Protein AF-A0A562MLM2-F1 (afdb_monomer_lite)

Organism: NCBI:txid459529

Secondary structure (DSSP, 8-state):
---------------------HHHHHHHHHHHHHHHHHHHHHHHHHHHHHHHHHHHHHHHHHHHHHHHHHHHHHHHHH---HHHHHHHHHHHHHHHHHHHIIIIIS--SPPPHHHHHHHHHHHHHHHHHHHHHHHHHHHHHHHHHHHHHHHHHHHT-GGGG---TT---

Foldseek 3Di:
DDDDDDDDDDDDDDDPDPPPPPVVVVVVVVVVVVVVVVVVVVVVVVVVVVVVVLVVVQVVLVVVLVVLVVVLVVLVVVPDPVVVLVVVVVVLVVQLCVLCCCVPPVVPPDDDPVSVVVSVVSVVVSVVVVVVSVVSVVVSVVVNVVSVVSNVVSVPPCSNVDDDPPPPD

Sequence (169 aa):
MRRKFLACFFIILFSRGLFGNPQDSVQQGFVDKTERFFKESAKRSVRDLVMDRAAIRQNRVLEDIKLLASQSRSFLRKGFDSLNVDQELKELIVLHDIAKDGVFENKGSAQSSRNLTVTFNILNALSIEVRSLKRDMDRYQDRLTNYQLDLDSLSNDPALFVIFKDYEL

Radius of gyration: 46.6 Å; chains: 1; bounding box: 95×66×140 Å

pLDDT: mean 81.75, std 19.24, range [34.94, 98.06]

Structure (mmCIF, N/CA/C/O backbone):
data_AF-A0A562MLM2-F1
#
_entry.id   AF-A0A562MLM2-F1
#
loop_
_atom_site.group_PDB
_atom_site.id
_atom_site.type_symbol
_atom_site.label_atom_id
_atom_site.label_alt_id
_atom_site.label_comp_id
_atom_site.label_asym_id
_atom_site.label_entity_id
_atom_site.label_seq_id
_atom_site.pdbx_PDB_ins_code
_atom_site.Cartn_x
_atom_site.Cartn_y
_atom_site.Cartn_z
_atom_site.occupancy
_atom_site.B_iso_or_equiv
_atom_site.auth_seq_id
_atom_site.auth_comp_id
_atom_site.auth_asym_id
_atom_site.auth_atom_id
_atom_site.pdbx_PDB_model_num
ATOM 1 N N . MET A 1 1 ? 56.661 48.511 -105.537 1.00 36.91 1 MET A N 1
ATOM 2 C CA . MET A 1 1 ? 57.479 48.945 -104.383 1.00 36.91 1 MET A CA 1
ATOM 3 C C . MET A 1 1 ? 57.643 47.742 -103.441 1.00 36.91 1 MET A C 1
ATOM 5 O O . MET A 1 1 ? 56.640 47.251 -102.962 1.00 36.91 1 MET A O 1
ATOM 9 N N . ARG A 1 2 ? 58.874 47.204 -103.333 1.00 36.00 2 ARG A N 1
ATOM 10 C CA . ARG A 1 2 ? 59.486 46.309 -102.301 1.00 36.00 2 ARG A CA 1
ATOM 11 C C . ARG A 1 2 ? 58.563 45.350 -101.480 1.00 36.00 2 ARG A C 1
ATOM 13 O O . ARG A 1 2 ? 57.828 45.827 -100.637 1.00 36.00 2 ARG A O 1
ATOM 20 N N . ARG A 1 3 ? 58.614 44.013 -101.721 1.00 41.12 3 ARG A N 1
ATOM 21 C CA . ARG A 1 3 ? 59.387 42.923 -101.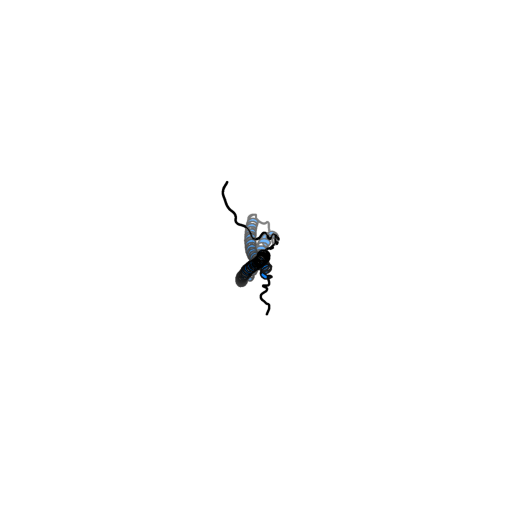004 1.00 41.12 3 ARG A CA 1
ATOM 22 C C . ARG A 1 3 ? 58.606 42.303 -99.804 1.00 41.12 3 ARG A C 1
ATOM 24 O O . ARG A 1 3 ? 58.188 43.090 -98.979 1.00 41.12 3 ARG A O 1
ATOM 31 N N . LYS A 1 4 ? 58.408 40.990 -99.533 1.00 43.94 4 LYS A N 1
ATOM 32 C CA . LYS A 1 4 ? 58.758 39.616 -100.030 1.00 43.94 4 LYS A CA 1
ATOM 33 C C . LYS A 1 4 ? 57.672 38.636 -99.472 1.00 43.94 4 LYS A C 1
ATOM 35 O O . LYS A 1 4 ? 57.211 38.877 -98.367 1.00 43.94 4 LYS A O 1
ATOM 40 N N . PHE A 1 5 ? 57.083 37.689 -100.215 1.00 41.53 5 PHE A N 1
ATOM 41 C CA . PHE A 1 5 ? 57.430 36.250 -100.380 1.00 41.53 5 PHE A CA 1
ATOM 42 C C . PHE A 1 5 ? 57.849 35.433 -99.131 1.00 41.53 5 PHE A C 1
ATOM 44 O O . PHE A 1 5 ? 58.984 35.589 -98.687 1.00 41.53 5 PHE A O 1
ATOM 51 N N . LEU A 1 6 ? 56.964 34.528 -98.663 1.00 41.97 6 LEU A N 1
ATOM 52 C CA . LEU A 1 6 ? 57.113 33.051 -98.499 1.00 41.97 6 LEU A CA 1
ATOM 53 C C . LEU A 1 6 ? 55.775 32.512 -97.906 1.00 41.97 6 LEU A C 1
ATOM 55 O O . LEU A 1 6 ? 55.433 32.858 -96.783 1.00 41.97 6 LEU A O 1
ATOM 59 N N . ALA A 1 7 ? 54.837 31.940 -98.676 1.00 40.78 7 ALA A N 1
ATOM 60 C CA . ALA A 1 7 ? 54.722 30.513 -99.041 1.00 40.78 7 ALA A CA 1
ATOM 61 C C . ALA A 1 7 ? 55.024 29.543 -97.875 1.00 40.78 7 ALA A C 1
ATOM 63 O O . ALA A 1 7 ? 56.077 29.667 -97.269 1.00 40.78 7 ALA A O 1
ATOM 64 N N . CYS A 1 8 ? 54.283 28.485 -97.539 1.00 37.28 8 CYS A N 1
ATOM 65 C CA . CYS A 1 8 ? 52.982 27.890 -97.885 1.00 37.28 8 CYS A CA 1
ATOM 66 C C . CYS A 1 8 ? 53.071 26.460 -97.307 1.00 37.28 8 CYS A C 1
ATOM 68 O O . CYS A 1 8 ? 54.008 25.775 -97.696 1.00 37.28 8 CYS A O 1
ATOM 70 N N . PHE A 1 9 ? 52.148 26.027 -96.437 1.00 34.94 9 PHE A N 1
ATOM 71 C CA . PHE A 1 9 ? 51.712 24.636 -96.127 1.00 34.94 9 PHE A CA 1
ATOM 72 C C . PHE A 1 9 ? 51.159 24.665 -94.685 1.00 34.94 9 PHE A C 1
ATOM 74 O O . PHE A 1 9 ? 51.858 25.104 -93.788 1.00 34.94 9 PHE A O 1
ATOM 81 N N . PHE A 1 10 ? 49.948 24.256 -94.328 1.00 37.19 10 PHE A N 1
ATOM 82 C CA . PHE A 1 10 ? 48.936 23.469 -95.009 1.00 37.19 10 PHE A CA 1
ATOM 83 C C . PHE A 1 10 ? 47.609 23.773 -94.291 1.00 37.19 10 PHE A C 1
ATOM 85 O O . PHE A 1 10 ? 47.510 23.619 -93.075 1.00 37.19 10 PHE A O 1
ATOM 92 N N . ILE A 1 11 ? 46.600 24.240 -95.027 1.00 44.34 11 ILE A N 1
ATOM 93 C CA . ILE A 1 11 ? 45.217 24.225 -94.551 1.00 44.34 11 ILE A CA 1
ATOM 94 C C . ILE A 1 11 ? 44.756 22.772 -94.635 1.00 44.34 11 ILE A C 1
ATOM 96 O O . ILE A 1 11 ? 44.572 22.258 -95.734 1.00 44.34 11 ILE A O 1
ATOM 100 N N . ILE A 1 12 ? 44.528 22.138 -93.487 1.00 42.56 12 ILE A N 1
ATOM 101 C CA . ILE A 1 12 ? 43.526 21.079 -93.353 1.00 42.56 12 ILE A CA 1
ATOM 102 C C . ILE A 1 12 ? 42.624 21.468 -92.179 1.00 42.56 12 ILE A C 1
ATOM 104 O O . ILE A 1 12 ? 42.957 21.307 -91.008 1.00 42.56 12 ILE A O 1
ATOM 108 N N . LEU A 1 13 ? 41.468 22.028 -92.542 1.00 46.44 13 LEU A N 1
ATOM 109 C CA . LEU A 1 13 ? 40.209 21.841 -91.827 1.00 46.44 13 LEU A CA 1
ATOM 110 C C . LEU A 1 13 ? 40.032 20.355 -91.504 1.00 46.44 13 LEU A C 1
ATOM 112 O O . LEU A 1 13 ? 40.205 19.559 -92.411 1.00 46.44 13 LEU A O 1
ATOM 116 N N . PHE A 1 14 ? 39.606 19.988 -90.297 1.00 38.59 14 PHE A N 1
ATOM 117 C CA . PHE A 1 14 ? 38.404 19.166 -90.104 1.00 38.59 14 PHE A CA 1
ATOM 118 C C . PHE A 1 14 ? 38.101 18.962 -88.613 1.00 38.59 14 PHE A C 1
ATOM 120 O O . PHE A 1 14 ? 38.974 18.712 -87.788 1.00 38.59 14 PHE A O 1
ATOM 127 N N . SER A 1 15 ? 36.803 19.025 -88.322 1.00 40.38 15 SER A N 1
ATOM 128 C CA . SER A 1 15 ? 36.110 18.483 -87.152 1.00 40.38 15 SER A CA 1
ATOM 129 C C . SER A 1 15 ? 36.430 19.068 -85.773 1.00 40.38 15 SER A C 1
ATOM 131 O O . SER A 1 15 ? 37.314 18.631 -85.044 1.00 40.38 15 SER A O 1
ATOM 133 N N . ARG A 1 16 ? 35.506 19.939 -85.349 1.00 47.44 16 ARG A N 1
ATOM 134 C CA . ARG A 1 16 ? 34.893 19.864 -84.019 1.00 47.44 16 ARG A CA 1
ATOM 135 C C . ARG A 1 16 ? 34.469 18.415 -83.739 1.00 47.44 16 ARG A C 1
ATOM 137 O O . ARG A 1 16 ? 33.370 18.006 -84.101 1.00 47.44 16 ARG A O 1
ATOM 144 N N . GLY A 1 17 ? 35.364 17.643 -83.140 1.00 37.81 17 GLY A N 1
ATOM 145 C CA . GLY A 1 17 ? 35.028 16.404 -82.459 1.00 37.81 17 GLY A CA 1
ATOM 146 C C . GLY A 1 17 ? 34.546 16.754 -81.060 1.00 37.81 17 GLY A C 1
ATOM 147 O O . GLY A 1 17 ? 35.314 17.270 -80.252 1.00 37.81 17 GLY A O 1
ATOM 148 N N . LEU A 1 18 ? 33.265 16.501 -80.803 1.00 45.47 18 LEU A N 1
ATOM 149 C CA . LEU A 1 18 ? 32.705 16.310 -79.471 1.00 45.47 18 LEU A CA 1
ATOM 150 C C . LEU A 1 18 ? 33.526 15.238 -78.741 1.00 45.47 18 LEU A C 1
ATOM 152 O O . LEU A 1 18 ? 33.212 14.054 -78.808 1.00 45.47 18 LEU A O 1
ATOM 156 N N . PHE A 1 19 ? 34.577 15.641 -78.036 1.00 41.41 19 PHE A N 1
ATOM 157 C CA . PHE A 1 19 ? 35.085 14.841 -76.935 1.00 41.41 19 PHE A CA 1
ATOM 158 C C . PHE A 1 19 ? 34.182 15.137 -75.742 1.00 41.41 19 PHE A C 1
ATOM 160 O O . PHE A 1 19 ? 34.429 16.059 -74.969 1.00 41.41 19 PHE A O 1
ATOM 167 N N . GLY A 1 20 ? 33.088 14.377 -75.629 1.00 50.38 20 GLY A N 1
ATOM 168 C CA . GLY A 1 20 ? 32.471 14.159 -74.327 1.00 50.38 20 GLY A CA 1
ATOM 169 C C . GLY A 1 20 ? 33.562 13.610 -73.419 1.00 50.38 20 GLY A C 1
ATOM 170 O O . GLY A 1 20 ? 34.130 12.557 -73.709 1.00 50.38 20 GLY A O 1
ATOM 171 N N . ASN A 1 21 ? 33.933 14.386 -72.405 1.00 49.25 21 ASN A N 1
ATOM 172 C CA . ASN A 1 21 ? 35.026 14.064 -71.508 1.00 49.25 21 ASN A CA 1
ATOM 173 C C . ASN A 1 21 ? 34.661 12.781 -70.736 1.00 49.25 21 ASN A C 1
ATOM 175 O O . ASN A 1 21 ? 33.726 12.816 -69.936 1.00 49.25 21 ASN A O 1
ATOM 179 N N . PRO A 1 22 ? 35.355 11.641 -70.926 1.00 52.50 22 PRO A N 1
ATOM 180 C CA . PRO A 1 22 ? 35.057 10.415 -70.181 1.00 52.50 22 PRO A CA 1
ATOM 181 C C . PRO A 1 22 ? 35.300 10.577 -68.671 1.00 52.50 22 PRO A C 1
ATOM 183 O O . PRO A 1 22 ? 34.840 9.753 -67.883 1.00 52.50 22 PRO A O 1
ATOM 186 N N . GLN A 1 23 ? 35.986 11.647 -68.251 1.00 53.31 23 GLN A N 1
ATOM 187 C CA . GLN A 1 23 ? 36.148 11.999 -66.843 1.00 53.31 23 GLN A CA 1
ATOM 188 C C . GLN A 1 23 ? 34.831 12.439 -66.187 1.00 53.31 23 GLN A C 1
ATOM 190 O O . GLN A 1 23 ? 34.634 12.117 -65.018 1.00 53.31 23 GLN A O 1
ATOM 195 N N . ASP A 1 24 ? 33.909 13.077 -66.920 1.00 55.94 24 ASP A N 1
ATOM 196 C CA . ASP A 1 24 ? 32.658 13.600 -66.350 1.00 55.94 24 ASP A CA 1
ATOM 197 C C . ASP A 1 24 ? 31.706 12.464 -65.941 1.00 55.94 24 ASP A C 1
ATOM 199 O O . ASP A 1 24 ? 31.136 12.491 -64.851 1.00 55.94 24 ASP A O 1
ATOM 203 N N . SER A 1 25 ? 31.584 11.404 -66.752 1.00 61.53 25 SER A N 1
ATOM 204 C CA . SER A 1 25 ? 30.759 10.231 -66.409 1.00 61.53 25 SER A CA 1
ATOM 205 C C . SER A 1 25 ? 31.361 9.386 -65.279 1.00 61.53 25 SER A C 1
ATOM 207 O O . SER A 1 25 ? 30.627 8.829 -64.462 1.00 61.53 25 SER A O 1
ATOM 209 N N . VAL A 1 26 ? 32.694 9.305 -65.190 1.00 63.81 26 VAL A N 1
ATOM 210 C CA . VAL A 1 26 ? 33.388 8.611 -64.089 1.00 63.81 26 VAL A CA 1
ATOM 211 C C . VAL A 1 26 ? 33.269 9.406 -62.782 1.00 63.81 26 VAL A C 1
ATOM 213 O O . VAL A 1 26 ? 33.033 8.811 -61.728 1.00 63.81 26 VAL A O 1
ATOM 216 N N . GLN A 1 27 ? 33.354 10.741 -62.838 1.00 69.06 27 GLN A N 1
ATOM 217 C CA . GLN A 1 27 ? 33.084 11.615 -61.693 1.00 69.06 27 GLN A CA 1
ATOM 218 C C . GLN A 1 27 ? 31.634 11.506 -61.220 1.00 69.06 27 GLN A C 1
ATOM 220 O O . GLN A 1 27 ? 31.411 11.351 -60.021 1.00 69.06 27 GLN A O 1
ATOM 225 N N . GLN A 1 28 ? 30.659 11.516 -62.135 1.00 70.38 28 GLN A N 1
ATOM 226 C CA . GLN A 1 28 ? 29.243 11.340 -61.790 1.00 70.38 28 GLN A CA 1
ATOM 227 C C . GLN A 1 28 ? 28.991 9.995 -61.093 1.00 70.38 28 GLN A C 1
ATOM 229 O O . GLN A 1 28 ? 28.419 9.969 -60.007 1.00 70.38 28 GLN A O 1
ATOM 234 N N . GLY A 1 29 ? 29.529 8.886 -61.616 1.00 80.44 29 GLY A N 1
ATOM 235 C CA . GLY A 1 29 ? 29.385 7.569 -60.981 1.00 80.44 29 GLY A CA 1
ATOM 236 C C . GLY A 1 29 ? 30.016 7.469 -59.583 1.00 80.44 29 GLY A C 1
ATOM 237 O O . GLY A 1 29 ? 29.487 6.775 -58.706 1.00 80.44 29 GLY A O 1
ATOM 238 N N . PHE A 1 30 ? 31.126 8.176 -59.342 1.00 83.50 30 PHE A N 1
ATOM 239 C CA . PHE A 1 30 ? 31.751 8.267 -58.019 1.00 83.50 30 PHE A CA 1
ATOM 240 C C . PHE A 1 30 ? 30.921 9.110 -57.042 1.00 83.50 30 PHE A C 1
ATOM 242 O O . PHE A 1 30 ? 30.719 8.693 -55.897 1.00 83.50 30 PHE A O 1
ATOM 249 N N . VAL A 1 31 ? 30.403 10.259 -57.485 1.00 86.69 31 VAL A N 1
ATOM 250 C CA . VAL A 1 31 ? 29.525 11.123 -56.680 1.00 86.69 31 VAL A CA 1
ATOM 251 C C . VAL A 1 31 ? 28.244 10.376 -56.303 1.00 86.69 31 VAL A C 1
ATOM 253 O O . VAL A 1 31 ? 27.920 10.307 -55.120 1.00 86.69 31 VAL A O 1
ATOM 256 N N . ASP A 1 32 ? 27.600 9.688 -57.247 1.00 88.19 32 ASP A N 1
ATOM 257 C CA . ASP A 1 32 ? 26.381 8.904 -57.001 1.00 88.19 32 ASP A CA 1
ATOM 258 C C . ASP A 1 32 ? 26.612 7.733 -56.032 1.00 88.19 32 ASP A C 1
ATOM 260 O O . ASP A 1 32 ? 25.748 7.358 -55.232 1.00 88.19 32 ASP A O 1
ATOM 264 N N . LYS A 1 33 ? 27.784 7.090 -56.101 1.00 87.69 33 LYS A N 1
ATOM 265 C CA . LYS A 1 33 ? 28.177 6.040 -55.146 1.00 87.69 33 LYS A CA 1
ATOM 266 C C . LYS A 1 33 ? 28.391 6.622 -53.749 1.00 87.69 33 LYS A C 1
ATOM 268 O O . LYS A 1 33 ? 27.950 6.027 -52.767 1.00 87.69 33 LYS A O 1
ATOM 273 N N . THR A 1 34 ? 29.031 7.782 -53.674 1.00 87.00 34 THR A N 1
ATOM 274 C CA . THR A 1 34 ? 29.318 8.486 -52.424 1.00 87.00 34 THR A CA 1
ATOM 275 C C . THR A 1 34 ? 28.028 8.980 -51.765 1.00 87.00 34 THR A C 1
ATOM 277 O O . THR A 1 34 ? 27.813 8.741 -50.579 1.00 87.00 34 THR A O 1
ATOM 280 N N . GLU A 1 35 ? 27.105 9.564 -52.531 1.00 90.69 35 GLU A N 1
ATOM 281 C CA . GLU A 1 35 ? 25.795 10.000 -52.038 1.00 90.69 35 GLU A CA 1
ATOM 282 C C . GLU A 1 35 ? 24.960 8.823 -51.508 1.00 90.69 35 GLU A C 1
ATOM 284 O O . GLU A 1 35 ? 24.373 8.912 -50.425 1.00 90.69 35 GLU A O 1
ATOM 289 N N . ARG A 1 36 ? 24.941 7.688 -52.222 1.00 90.88 36 ARG A N 1
ATOM 290 C CA . ARG A 1 36 ? 24.282 6.460 -51.745 1.00 90.88 36 ARG A CA 1
ATOM 291 C C . ARG A 1 36 ? 24.898 5.946 -50.450 1.00 90.88 36 ARG A C 1
ATOM 293 O O . ARG A 1 36 ? 24.158 5.636 -49.520 1.00 90.88 36 ARG A O 1
ATOM 300 N N . PHE A 1 37 ? 26.227 5.918 -50.359 1.00 90.00 37 PHE A N 1
ATOM 301 C CA . PHE A 1 37 ? 26.929 5.521 -49.140 1.00 90.00 37 PHE A CA 1
ATOM 302 C C . PHE A 1 37 ? 26.572 6.424 -47.952 1.00 90.00 37 PHE A C 1
ATOM 304 O O . PHE A 1 37 ? 26.263 5.915 -46.874 1.00 90.00 37 PHE A O 1
ATOM 311 N N . PHE A 1 38 ? 26.544 7.747 -48.141 1.00 90.69 38 PHE A N 1
ATOM 312 C CA . PHE A 1 38 ? 26.139 8.682 -47.089 1.00 90.69 38 PHE A CA 1
ATOM 313 C C . PHE A 1 38 ? 24.675 8.493 -46.681 1.00 90.69 38 PHE A C 1
ATOM 315 O O . PHE A 1 38 ? 24.379 8.455 -45.488 1.00 90.69 38 PHE A O 1
ATOM 322 N N . LYS A 1 39 ? 23.761 8.301 -47.641 1.00 92.25 39 LYS A N 1
ATOM 323 C CA . LYS A 1 39 ? 22.343 8.018 -47.362 1.00 92.25 39 LYS A CA 1
ATOM 324 C C . LYS A 1 39 ? 22.156 6.716 -46.580 1.00 92.25 39 LYS A C 1
ATOM 326 O O . LYS A 1 39 ? 21.355 6.676 -45.647 1.00 92.25 39 LYS A O 1
ATOM 331 N N . GLU A 1 40 ? 22.872 5.653 -46.933 1.00 91.88 40 GLU A N 1
ATOM 332 C CA . GLU A 1 40 ? 22.817 4.382 -46.203 1.00 91.88 40 GLU A CA 1
ATOM 333 C C . GLU A 1 40 ? 23.444 4.479 -44.813 1.00 91.88 40 GLU A C 1
ATOM 335 O O . GLU A 1 40 ? 22.860 3.987 -43.848 1.00 91.88 40 GLU A O 1
ATOM 340 N N . SER A 1 41 ? 24.591 5.146 -44.696 1.00 85.06 41 SER A N 1
ATOM 341 C CA . SER A 1 41 ? 25.286 5.346 -43.422 1.00 85.06 41 SER A CA 1
ATOM 342 C C . SER A 1 41 ? 24.457 6.197 -42.462 1.00 85.06 41 SER A C 1
ATOM 344 O O . SER A 1 41 ? 24.320 5.838 -41.298 1.00 85.06 41 SER A O 1
ATOM 346 N N . ALA A 1 42 ? 23.811 7.259 -42.954 1.00 87.38 42 ALA A N 1
ATOM 347 C CA . ALA A 1 42 ? 22.885 8.067 -42.163 1.00 87.38 42 ALA A CA 1
ATOM 348 C C . ALA A 1 42 ? 21.684 7.239 -41.673 1.00 87.38 42 ALA A C 1
ATOM 350 O O . ALA A 1 42 ? 21.322 7.305 -40.500 1.00 87.38 42 ALA A O 1
ATOM 351 N N . LYS A 1 43 ? 21.096 6.396 -42.536 1.00 89.88 43 LYS A N 1
ATOM 352 C CA . LYS A 1 43 ? 20.007 5.484 -42.139 1.00 89.88 43 LYS A CA 1
ATOM 353 C C . LYS A 1 43 ? 20.448 4.459 -41.091 1.00 89.88 43 LYS A C 1
ATOM 355 O O . LYS A 1 43 ? 19.675 4.164 -40.185 1.00 89.88 43 LYS A O 1
ATOM 360 N N . ARG A 1 44 ? 21.655 3.894 -41.218 1.00 86.94 44 ARG A N 1
ATOM 361 C CA . ARG A 1 44 ? 22.229 2.973 -40.220 1.00 86.94 44 ARG A CA 1
ATOM 362 C C . ARG A 1 44 ? 22.444 3.689 -38.892 1.00 86.94 44 ARG A C 1
ATOM 364 O O . ARG A 1 44 ? 21.842 3.282 -37.914 1.00 86.94 44 ARG A O 1
ATOM 371 N N . SER A 1 45 ? 23.123 4.833 -38.912 1.00 85.44 45 SER A N 1
ATOM 372 C CA . SER A 1 45 ? 23.383 5.639 -37.717 1.00 85.44 45 SER A CA 1
ATOM 373 C C . SER A 1 45 ? 22.105 6.014 -36.957 1.00 85.44 45 SER A C 1
ATOM 375 O O . SER A 1 45 ? 22.062 5.891 -35.738 1.00 85.44 45 SER A O 1
ATOM 377 N N . VAL A 1 46 ? 21.024 6.399 -37.648 1.00 87.25 46 VAL A N 1
ATOM 378 C CA . VAL A 1 46 ? 19.735 6.673 -36.984 1.00 87.25 46 VAL A CA 1
ATOM 379 C C . VAL A 1 46 ? 19.163 5.424 -36.311 1.00 87.25 46 VAL A C 1
ATOM 381 O O . VAL A 1 46 ? 18.635 5.531 -35.206 1.00 87.25 46 VAL A O 1
ATOM 384 N N . ARG A 1 47 ? 19.259 4.250 -36.947 1.00 86.12 47 ARG A N 1
ATOM 385 C CA . ARG A 1 47 ? 18.804 2.990 -36.341 1.00 86.12 47 ARG A CA 1
ATOM 386 C C . ARG A 1 47 ? 19.644 2.628 -35.125 1.00 86.12 47 ARG A C 1
ATOM 388 O O . ARG A 1 47 ? 19.054 2.341 -34.090 1.00 86.12 47 ARG A O 1
ATOM 395 N N . ASP A 1 48 ? 20.963 2.725 -35.225 1.00 85.44 48 ASP A N 1
ATOM 396 C CA . ASP A 1 48 ? 21.886 2.421 -34.128 1.00 85.44 48 ASP A CA 1
ATOM 397 C C . ASP A 1 48 ? 21.590 3.326 -32.920 1.00 85.44 48 ASP A C 1
ATOM 399 O O . ASP A 1 48 ? 21.360 2.842 -31.817 1.00 85.44 48 ASP A O 1
ATOM 403 N N . LEU A 1 49 ? 21.393 4.632 -33.144 1.00 86.12 49 LEU A N 1
ATOM 404 C CA . LEU A 1 49 ? 20.991 5.576 -32.091 1.00 86.12 49 LEU A CA 1
ATOM 405 C C . LEU A 1 49 ? 19.623 5.271 -31.461 1.00 86.12 49 LEU A C 1
ATOM 407 O O . LEU A 1 49 ? 19.356 5.670 -30.325 1.00 86.12 49 LEU A O 1
ATOM 411 N N . VAL A 1 50 ? 18.693 4.665 -32.200 1.00 86.06 50 VAL A N 1
ATOM 412 C CA . VAL A 1 50 ? 17.398 4.236 -31.646 1.00 86.06 50 VAL A CA 1
ATOM 413 C C . VAL A 1 50 ? 17.574 2.961 -30.824 1.00 86.06 50 VAL A C 1
ATOM 415 O O . VAL A 1 50 ? 16.996 2.878 -29.741 1.00 86.06 50 VAL A O 1
ATOM 418 N N . MET A 1 51 ? 18.395 2.017 -31.289 1.00 84.88 51 MET A N 1
ATOM 419 C CA . MET A 1 51 ? 18.717 0.792 -30.553 1.00 84.88 51 MET A CA 1
ATOM 420 C C . MET A 1 51 ? 19.439 1.106 -29.240 1.00 84.88 51 MET A C 1
ATOM 422 O O . MET A 1 51 ? 18.991 0.662 -28.187 1.00 84.88 51 MET A O 1
ATOM 426 N N . ASP A 1 52 ? 20.462 1.959 -29.264 1.00 87.19 52 ASP A N 1
ATOM 427 C CA . ASP A 1 52 ? 21.200 2.356 -28.060 1.00 87.19 52 ASP A CA 1
ATOM 428 C C . ASP A 1 52 ? 20.282 3.022 -27.030 1.00 87.19 52 ASP A C 1
ATOM 430 O O . ASP A 1 52 ? 20.309 2.705 -25.839 1.00 87.19 52 ASP A O 1
ATOM 434 N N . ARG A 1 53 ? 19.399 3.922 -27.485 1.00 88.81 53 ARG A N 1
ATOM 435 C CA . ARG A 1 53 ? 18.412 4.565 -26.607 1.00 88.81 53 ARG A CA 1
ATOM 436 C C . ARG A 1 53 ? 17.422 3.565 -26.021 1.00 88.81 53 ARG A C 1
ATOM 438 O O . ARG A 1 53 ? 17.087 3.680 -24.842 1.00 88.81 53 ARG A O 1
ATOM 445 N N . ALA A 1 54 ? 16.971 2.596 -26.815 1.00 88.19 54 ALA A N 1
ATOM 446 C CA . ALA A 1 54 ? 16.098 1.533 -26.336 1.00 88.19 54 ALA A CA 1
ATOM 447 C C . ALA A 1 54 ? 16.803 0.656 -25.290 1.00 88.19 54 ALA A C 1
ATOM 449 O O . ALA A 1 54 ? 16.208 0.381 -24.254 1.00 88.19 54 ALA A O 1
ATOM 450 N N . ALA A 1 55 ? 18.075 0.303 -25.496 1.00 89.00 55 ALA A N 1
ATOM 451 C CA . ALA A 1 55 ? 18.867 -0.482 -24.547 1.00 89.00 55 ALA A CA 1
ATOM 452 C C . ALA A 1 55 ? 19.071 0.257 -23.218 1.00 89.00 55 ALA A C 1
ATOM 454 O O . ALA A 1 55 ? 18.853 -0.304 -22.144 1.00 89.00 55 ALA A O 1
ATOM 455 N N . ILE A 1 56 ? 19.414 1.548 -23.276 1.00 91.69 56 ILE A N 1
ATOM 456 C CA . ILE A 1 56 ? 19.534 2.396 -22.082 1.00 91.69 56 ILE A CA 1
ATOM 457 C C . ILE A 1 56 ? 18.201 2.453 -21.328 1.00 91.69 56 ILE A C 1
ATOM 459 O O . ILE A 1 56 ? 18.176 2.321 -20.103 1.00 91.69 56 ILE A O 1
ATOM 463 N N . ARG A 1 57 ? 17.083 2.636 -22.044 1.00 93.12 57 ARG A N 1
ATOM 464 C CA . ARG A 1 57 ? 15.753 2.671 -21.424 1.00 93.12 57 ARG A CA 1
ATOM 465 C C . ARG A 1 57 ? 15.388 1.323 -20.809 1.00 93.12 57 ARG A C 1
ATOM 467 O O . ARG A 1 57 ? 14.930 1.309 -19.673 1.00 93.12 57 ARG A O 1
ATOM 474 N N . GLN A 1 58 ? 15.621 0.223 -21.516 1.00 93.00 58 GLN A N 1
ATOM 475 C CA . GLN A 1 58 ? 15.335 -1.127 -21.038 1.00 93.00 58 GLN A CA 1
ATOM 476 C C . GLN A 1 58 ? 16.105 -1.433 -19.749 1.00 93.00 58 GLN A C 1
ATOM 478 O O . GLN A 1 58 ? 15.499 -1.852 -18.766 1.00 93.00 58 GLN A O 1
ATOM 483 N N . ASN A 1 59 ? 17.411 -1.149 -19.714 1.00 93.69 59 ASN A N 1
ATOM 484 C CA . ASN A 1 59 ? 18.227 -1.330 -18.512 1.00 93.69 59 ASN A CA 1
ATOM 485 C C . ASN A 1 59 ? 17.686 -0.521 -17.332 1.00 93.69 59 ASN A C 1
ATOM 487 O O . ASN A 1 59 ? 17.546 -1.058 -16.236 1.00 93.69 59 ASN A O 1
ATOM 491 N N . ARG A 1 60 ? 17.304 0.739 -17.572 1.00 95.50 60 ARG A N 1
ATOM 492 C CA . ARG A 1 60 ? 16.708 1.592 -16.541 1.00 95.50 60 ARG A CA 1
ATOM 493 C C . ARG A 1 60 ? 15.404 1.012 -15.995 1.00 95.50 60 ARG A C 1
ATOM 495 O O . ARG A 1 60 ? 15.247 0.916 -14.787 1.00 95.50 60 ARG A O 1
ATOM 502 N N . VAL A 1 61 ? 14.496 0.584 -16.873 1.00 95.75 61 VAL A N 1
ATOM 503 C CA . VAL A 1 61 ? 13.220 -0.024 -16.462 1.00 95.75 61 VAL A CA 1
ATOM 504 C C . VAL A 1 61 ? 13.466 -1.300 -15.654 1.00 95.75 61 VAL A C 1
ATOM 506 O O . VAL A 1 61 ? 12.832 -1.505 -14.625 1.00 95.75 61 VAL A O 1
ATOM 509 N N . LEU A 1 62 ? 14.417 -2.144 -16.063 1.00 95.62 62 LEU A N 1
ATOM 510 C CA . LEU A 1 62 ? 14.776 -3.353 -15.315 1.00 95.62 62 LEU A CA 1
ATOM 511 C C . LEU A 1 62 ? 15.364 -3.039 -13.932 1.00 95.62 62 LEU A C 1
ATOM 513 O O . LEU A 1 62 ? 15.094 -3.765 -12.974 1.00 95.62 62 LEU A O 1
ATOM 517 N N . GLU A 1 63 ? 16.173 -1.988 -13.813 1.00 96.56 63 GLU A N 1
ATOM 518 C CA . GLU A 1 63 ? 16.677 -1.505 -12.524 1.00 96.56 63 GLU A CA 1
ATOM 519 C C . GLU A 1 63 ? 15.545 -0.987 -11.633 1.00 96.56 63 GLU A C 1
ATOM 521 O O . GLU A 1 63 ? 15.470 -1.377 -10.465 1.00 96.56 63 GLU A O 1
ATOM 526 N N . ASP A 1 64 ? 14.628 -0.198 -12.193 1.00 97.25 64 ASP A N 1
ATOM 527 C CA . ASP A 1 64 ? 13.465 0.332 -11.481 1.00 97.25 64 ASP A CA 1
ATOM 528 C C . ASP A 1 64 ? 12.557 -0.809 -10.984 1.00 97.25 64 ASP A C 1
ATOM 530 O O . ASP A 1 64 ? 12.173 -0.824 -9.813 1.00 97.25 64 ASP A O 1
ATOM 534 N N . ILE A 1 65 ? 12.302 -1.831 -11.814 1.00 96.56 65 ILE A N 1
ATOM 535 C CA . ILE A 1 65 ? 11.551 -3.038 -11.422 1.00 96.56 65 ILE A CA 1
ATOM 536 C C . ILE A 1 65 ? 12.244 -3.758 -10.263 1.00 96.56 65 ILE A C 1
ATOM 538 O O . ILE A 1 65 ? 11.596 -4.113 -9.278 1.00 96.56 65 ILE A O 1
ATOM 542 N N . LYS A 1 66 ? 13.564 -3.978 -10.346 1.00 96.88 66 LYS A N 1
ATOM 543 C CA . LYS A 1 66 ? 14.329 -4.651 -9.280 1.00 96.88 66 LYS A CA 1
ATOM 544 C C . LYS A 1 66 ? 14.263 -3.877 -7.968 1.00 96.88 66 LYS A C 1
ATOM 546 O O . LYS A 1 66 ? 14.074 -4.479 -6.907 1.00 96.88 66 LYS A O 1
ATOM 551 N N . LEU A 1 67 ? 14.424 -2.558 -8.034 1.00 97.62 67 LEU A N 1
ATOM 552 C CA . LEU A 1 67 ? 14.352 -1.687 -6.870 1.00 97.62 67 LEU A CA 1
ATOM 553 C C . LEU A 1 67 ? 12.961 -1.752 -6.235 1.00 97.62 67 LEU A C 1
ATOM 555 O O . LEU A 1 67 ? 12.848 -1.998 -5.033 1.00 97.62 67 LEU A O 1
ATOM 559 N N . LEU A 1 68 ? 11.915 -1.596 -7.043 1.00 97.44 68 LEU A N 1
ATOM 560 C CA . LEU A 1 68 ? 10.532 -1.602 -6.585 1.00 97.44 68 LEU A CA 1
ATOM 561 C C . LEU A 1 68 ? 10.126 -2.960 -5.998 1.00 97.44 68 LEU A C 1
ATOM 563 O O . LEU A 1 68 ? 9.530 -3.007 -4.925 1.00 97.44 68 LEU A O 1
ATOM 567 N N . ALA A 1 69 ? 10.525 -4.067 -6.630 1.00 95.88 69 ALA A N 1
ATOM 568 C CA . ALA A 1 69 ? 10.304 -5.418 -6.116 1.00 95.88 69 ALA A CA 1
ATOM 569 C C . ALA A 1 69 ? 11.021 -5.660 -4.775 1.00 95.88 69 ALA A C 1
ATOM 571 O O . ALA A 1 69 ? 10.497 -6.329 -3.883 1.00 95.88 69 ALA A O 1
ATOM 572 N N . SER A 1 70 ? 12.221 -5.101 -4.599 1.00 96.94 70 SER A N 1
ATOM 573 C CA . SER A 1 70 ? 12.945 -5.163 -3.325 1.00 96.94 70 SER A CA 1
ATOM 574 C C . SER A 1 70 ? 12.236 -4.356 -2.231 1.00 96.94 70 SER A C 1
ATOM 576 O O . SER A 1 70 ? 12.058 -4.837 -1.106 1.00 96.94 70 SER A O 1
ATOM 578 N N . GLN A 1 71 ? 11.774 -3.147 -2.561 1.00 97.31 71 GLN A N 1
ATOM 579 C CA . GLN A 1 71 ? 11.023 -2.290 -1.643 1.00 97.31 71 GLN A CA 1
ATOM 580 C C . GLN A 1 71 ? 9.691 -2.925 -1.234 1.00 97.31 71 GLN A C 1
ATOM 582 O O . GLN A 1 71 ? 9.403 -2.999 -0.037 1.00 97.31 71 GLN A O 1
ATOM 587 N N . SER A 1 72 ? 8.920 -3.439 -2.197 1.00 97.19 72 SER A N 1
ATOM 588 C CA . SER A 1 72 ? 7.646 -4.114 -1.941 1.00 97.19 72 SER A CA 1
ATOM 589 C C . SER A 1 72 ? 7.850 -5.363 -1.086 1.00 97.19 72 SER A C 1
ATOM 591 O O . SER A 1 72 ? 7.149 -5.551 -0.093 1.00 97.19 72 SER A O 1
ATOM 593 N N . ARG A 1 73 ? 8.887 -6.166 -1.361 1.00 96.62 73 ARG A N 1
ATOM 594 C CA . ARG A 1 73 ? 9.259 -7.316 -0.526 1.00 96.62 73 ARG A CA 1
ATOM 595 C C . ARG A 1 73 ? 9.612 -6.909 0.902 1.00 96.62 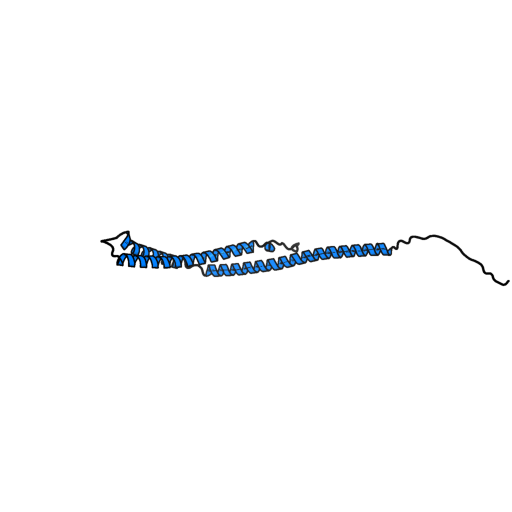73 ARG A C 1
ATOM 597 O O . ARG A 1 73 ? 9.202 -7.581 1.845 1.00 96.62 73 ARG A O 1
ATOM 604 N N . SER A 1 74 ? 10.388 -5.840 1.080 1.00 96.69 74 SER A N 1
ATOM 605 C CA . SER A 1 74 ? 10.746 -5.339 2.412 1.00 96.69 74 SER A CA 1
ATOM 606 C C . SER A 1 74 ? 9.507 -4.875 3.185 1.00 96.69 74 SER A C 1
ATOM 608 O O . SER A 1 74 ? 9.349 -5.216 4.359 1.00 96.69 74 SER A O 1
ATOM 610 N N . PHE A 1 75 ? 8.595 -4.169 2.509 1.00 96.38 75 PHE A N 1
ATOM 611 C CA . PHE A 1 75 ? 7.314 -3.735 3.061 1.00 96.38 75 PHE A CA 1
ATOM 612 C C . PHE A 1 75 ? 6.424 -4.922 3.465 1.00 96.38 75 PHE A C 1
ATOM 614 O O . PHE A 1 75 ? 5.946 -4.972 4.597 1.00 96.38 75 PHE A O 1
ATOM 621 N N . LEU A 1 76 ? 6.279 -5.923 2.592 1.00 94.81 76 LEU A N 1
ATOM 622 C CA . LEU A 1 76 ? 5.534 -7.154 2.874 1.00 94.81 76 LEU A CA 1
ATOM 623 C C . LEU A 1 76 ? 6.145 -7.955 4.028 1.00 94.81 76 LEU A C 1
ATOM 625 O O . LEU A 1 76 ? 5.413 -8.480 4.858 1.00 94.81 76 LEU A O 1
ATOM 629 N N . ARG A 1 77 ? 7.480 -8.017 4.119 1.00 94.25 77 ARG A N 1
ATOM 630 C CA . ARG A 1 77 ? 8.180 -8.700 5.218 1.00 94.25 77 ARG A CA 1
ATOM 631 C C . ARG A 1 77 ? 7.962 -8.011 6.562 1.00 94.25 77 ARG A C 1
ATOM 633 O O . ARG A 1 77 ? 7.891 -8.698 7.573 1.00 94.25 77 ARG A O 1
ATOM 640 N N . LYS A 1 78 ? 7.889 -6.676 6.583 1.00 92.75 78 LYS A N 1
ATOM 641 C CA . LYS A 1 78 ? 7.473 -5.942 7.787 1.00 92.75 78 LYS A CA 1
ATOM 642 C C . LYS A 1 78 ? 6.035 -6.312 8.166 1.00 92.75 78 LYS A C 1
ATOM 644 O O . LYS A 1 78 ? 5.744 -6.435 9.349 1.00 92.75 78 LYS A O 1
ATOM 649 N N . GLY A 1 79 ? 5.189 -6.529 7.160 1.00 89.69 79 GLY A N 1
ATOM 650 C CA . GLY A 1 79 ? 3.818 -6.987 7.329 1.00 89.69 79 GLY A CA 1
ATOM 651 C C . GLY A 1 79 ? 2.909 -5.928 7.947 1.00 89.69 79 GLY A C 1
ATOM 652 O O . GLY A 1 79 ? 3.332 -4.818 8.280 1.00 89.69 79 GLY A O 1
ATOM 653 N N . PHE A 1 80 ? 1.639 -6.291 8.069 1.00 92.69 80 PHE A N 1
ATOM 654 C CA . PHE A 1 80 ? 0.664 -5.584 8.887 1.00 92.69 80 PHE A CA 1
ATOM 655 C C . PHE A 1 80 ? 0.341 -6.474 10.084 1.00 92.69 80 PHE A C 1
ATOM 657 O O . PHE A 1 80 ? 0.086 -7.667 9.896 1.00 92.69 80 PHE A O 1
ATOM 664 N N . ASP A 1 81 ? 0.366 -5.922 11.298 1.00 92.38 81 ASP A N 1
ATOM 665 C CA . ASP A 1 81 ? 0.066 -6.680 12.517 1.00 92.38 81 ASP A CA 1
ATOM 666 C C . ASP A 1 81 ? -1.445 -6.916 12.652 1.00 92.38 81 ASP A C 1
ATOM 668 O O . ASP A 1 81 ? -2.150 -6.303 13.450 1.00 92.38 81 ASP A O 1
ATOM 672 N N . SER A 1 82 ? -1.953 -7.796 11.792 1.00 91.19 82 SER A N 1
ATOM 673 C CA . SER A 1 82 ? -3.371 -8.145 11.725 1.00 91.19 82 SER A CA 1
ATOM 674 C C . SER A 1 82 ? -3.887 -8.801 13.005 1.00 91.19 82 SER A C 1
ATOM 676 O O . SER A 1 82 ? -5.069 -8.665 13.303 1.00 91.19 82 SER A O 1
ATOM 678 N N . LEU A 1 83 ? -3.020 -9.473 13.769 1.00 93.00 83 LEU A N 1
ATOM 679 C CA . LEU A 1 83 ? -3.396 -10.109 15.029 1.00 93.00 83 LEU A CA 1
ATOM 680 C C . LEU A 1 83 ? -3.670 -9.060 16.102 1.00 93.00 83 LEU A C 1
ATOM 682 O O . LEU A 1 83 ? -4.698 -9.135 16.772 1.00 93.00 83 LEU A O 1
ATOM 686 N N . ASN A 1 84 ? -2.787 -8.068 16.232 1.00 92.50 84 ASN A N 1
ATOM 687 C CA . ASN A 1 84 ? -3.003 -6.975 17.169 1.00 92.50 84 ASN A CA 1
ATOM 688 C C . ASN A 1 84 ? -4.234 -6.141 16.783 1.00 92.50 84 ASN A C 1
ATOM 690 O O . ASN A 1 84 ? -5.062 -5.844 17.634 1.00 92.50 84 ASN A O 1
ATOM 694 N N . VAL A 1 85 ? -4.418 -5.847 15.491 1.00 93.75 85 VAL A N 1
ATOM 695 C CA . VAL A 1 85 ? -5.608 -5.128 15.000 1.00 93.75 85 VAL A CA 1
ATOM 696 C C . VAL A 1 85 ? -6.909 -5.886 15.272 1.00 93.75 85 VAL A C 1
ATOM 698 O O . VAL A 1 85 ? -7.894 -5.278 15.684 1.00 93.75 85 VAL A O 1
ATOM 701 N N . ASP A 1 86 ? -6.935 -7.202 15.053 1.00 95.06 86 ASP A N 1
ATOM 702 C CA . ASP A 1 86 ? -8.107 -8.034 15.347 1.00 95.06 86 ASP A CA 1
ATOM 703 C C . ASP A 1 86 ? -8.417 -8.055 16.851 1.00 95.06 86 ASP A C 1
ATOM 705 O O . ASP A 1 86 ? -9.578 -7.956 17.253 1.00 95.06 86 ASP A O 1
ATOM 709 N N . GLN A 1 87 ? -7.381 -8.124 17.689 1.00 96.06 87 GLN A N 1
ATOM 710 C CA . GLN A 1 87 ? -7.524 -8.063 19.139 1.00 96.06 87 GLN A CA 1
ATOM 711 C C . GLN A 1 87 ? -8.063 -6.701 19.604 1.00 96.06 87 GLN A C 1
ATOM 713 O O . GLN A 1 87 ? -9.069 -6.658 20.313 1.00 96.06 87 GLN A O 1
ATOM 718 N N . GLU A 1 88 ? -7.465 -5.597 19.153 1.00 95.12 88 GLU A N 1
ATOM 719 C CA . GLU A 1 88 ? -7.922 -4.235 19.459 1.00 95.12 88 GLU A CA 1
ATOM 720 C C . GLU A 1 88 ? -9.368 -4.009 18.997 1.00 95.12 88 GLU A C 1
ATOM 722 O O . GLU A 1 88 ? -10.186 -3.448 19.727 1.00 95.12 88 GLU A O 1
ATOM 727 N N . LEU A 1 89 ? -9.729 -4.493 17.804 1.00 96.06 89 LEU A N 1
ATOM 728 C CA . LEU A 1 89 ? -11.091 -4.372 17.294 1.00 96.06 89 LEU A CA 1
ATOM 729 C C . LEU A 1 89 ? -12.099 -5.130 18.169 1.00 96.06 89 LEU A C 1
ATOM 731 O O . LEU A 1 89 ? -13.172 -4.598 18.458 1.00 96.06 89 LEU A O 1
ATOM 735 N N . LYS A 1 90 ? -11.770 -6.347 18.618 1.00 96.69 90 LYS A N 1
ATOM 736 C CA . LYS A 1 90 ? -12.628 -7.113 19.538 1.00 96.69 90 LYS A CA 1
ATOM 737 C C . LYS A 1 90 ? -12.824 -6.385 20.860 1.00 96.69 90 LYS A C 1
ATOM 739 O O . LYS A 1 90 ? -13.947 -6.329 21.357 1.00 96.69 90 LYS A O 1
ATOM 744 N N . GLU A 1 91 ? -11.766 -5.800 21.410 1.00 96.19 91 GLU A N 1
ATOM 745 C CA . GLU A 1 91 ? -11.847 -5.009 22.640 1.00 96.19 91 GLU A CA 1
ATOM 746 C C . GLU A 1 91 ? -12.746 -3.781 22.463 1.00 96.19 91 GLU A C 1
ATOM 748 O O . GLU A 1 91 ? -13.624 -3.532 23.291 1.00 96.19 91 GLU A O 1
ATOM 753 N N . LEU A 1 92 ? -12.607 -3.059 21.346 1.00 96.19 92 LEU A N 1
ATOM 754 C CA . LEU A 1 92 ? -13.461 -1.917 21.014 1.00 96.19 92 LEU A CA 1
ATOM 755 C C . LEU A 1 92 ? -14.934 -2.317 20.849 1.00 96.19 92 LEU A C 1
ATOM 757 O O . LEU A 1 92 ? -15.809 -1.575 21.295 1.00 96.19 92 LEU A O 1
ATOM 761 N N . ILE A 1 93 ? -15.217 -3.482 20.256 1.00 96.12 93 ILE A N 1
ATOM 762 C CA . ILE A 1 93 ? -16.580 -4.026 20.133 1.00 96.12 93 ILE A CA 1
ATOM 763 C C . ILE A 1 93 ? -17.163 -4.326 21.516 1.00 96.12 93 ILE A C 1
ATOM 765 O O . ILE A 1 93 ? -18.273 -3.892 21.815 1.00 96.12 93 ILE A O 1
ATOM 769 N N . VAL A 1 94 ? -16.405 -4.994 22.388 1.00 95.06 94 VAL A N 1
ATOM 770 C CA . VAL A 1 94 ? -16.854 -5.297 23.755 1.00 95.06 94 VAL A CA 1
ATOM 771 C C . VAL A 1 94 ? -17.139 -4.011 24.536 1.00 95.06 94 VAL A C 1
ATOM 773 O O . VAL A 1 94 ? -18.184 -3.894 25.176 1.00 95.06 94 VAL A O 1
ATOM 776 N N . LEU A 1 95 ? -16.250 -3.015 24.463 1.00 93.62 95 LEU A N 1
ATOM 777 C CA . LEU A 1 95 ? -16.449 -1.720 25.123 1.00 93.62 95 LEU A CA 1
ATOM 778 C C . LEU A 1 95 ? -17.656 -0.965 24.563 1.00 93.62 95 LEU A C 1
ATOM 780 O O . LEU A 1 95 ? -18.405 -0.346 25.322 1.00 93.62 95 LEU A O 1
ATOM 784 N N . HIS A 1 96 ? -17.855 -1.024 23.247 1.00 94.00 96 HIS A N 1
ATOM 785 C CA . HIS A 1 96 ? -19.024 -0.455 22.594 1.00 94.00 96 HIS A CA 1
ATOM 786 C C . HIS A 1 96 ? -20.309 -1.109 23.105 1.00 94.00 96 HIS A C 1
ATOM 788 O O . HIS A 1 96 ? -21.249 -0.397 23.457 1.00 94.00 96 HIS A O 1
ATOM 794 N N . ASP A 1 97 ? -20.345 -2.436 23.204 1.00 91.62 97 ASP A N 1
ATOM 795 C CA . ASP A 1 97 ? -21.522 -3.169 23.663 1.00 91.62 97 ASP A CA 1
ATOM 796 C C . ASP A 1 97 ? -21.848 -2.860 25.127 1.00 91.62 97 ASP A C 1
ATOM 798 O O . ASP A 1 97 ? -23.004 -2.582 25.442 1.00 91.62 97 ASP A O 1
ATOM 802 N N . ILE A 1 98 ? -20.837 -2.771 25.998 1.00 88.44 98 ILE A N 1
ATOM 803 C CA . ILE A 1 98 ? -21.010 -2.342 27.397 1.00 88.44 98 ILE A CA 1
ATOM 804 C C . ILE A 1 98 ? -21.559 -0.909 27.471 1.00 88.44 98 ILE A C 1
ATOM 806 O O . ILE A 1 98 ? -22.494 -0.631 28.225 1.00 88.44 98 ILE A O 1
ATOM 810 N N . ALA A 1 99 ? -20.998 0.017 26.687 1.00 87.69 99 ALA A N 1
ATOM 811 C CA . ALA A 1 99 ? -21.440 1.411 26.670 1.00 87.69 99 ALA A CA 1
ATOM 812 C C . ALA A 1 99 ? -22.869 1.560 26.118 1.00 87.69 99 ALA A C 1
ATOM 814 O O . ALA A 1 99 ? -23.627 2.418 26.580 1.00 87.69 99 ALA A O 1
ATOM 815 N N . LYS A 1 100 ? -23.238 0.722 25.142 1.00 85.81 100 LYS A N 1
ATOM 816 C CA . LYS A 1 100 ? -24.563 0.688 24.521 1.00 85.81 100 LYS A CA 1
ATOM 817 C C . LYS A 1 100 ? -25.609 0.099 25.465 1.00 85.81 100 LYS A C 1
ATOM 819 O O . LYS A 1 100 ? -26.717 0.631 25.548 1.00 85.81 100 LYS A O 1
ATOM 824 N N . ASP A 1 101 ? -25.267 -0.970 26.178 1.00 81.69 101 ASP A N 1
ATOM 825 C CA . ASP A 1 101 ? -26.208 -1.729 26.999 1.00 81.69 101 ASP A CA 1
ATOM 826 C C . ASP A 1 101 ? -26.933 -0.838 28.019 1.00 81.69 101 ASP A C 1
ATOM 828 O O . ASP A 1 101 ? -28.163 -0.745 28.019 1.00 81.69 101 ASP A O 1
ATOM 832 N N . GLY A 1 102 ? -26.171 -0.058 28.791 1.00 67.81 102 GLY A N 1
ATOM 833 C CA . GLY A 1 102 ? -26.706 0.811 29.843 1.00 67.81 102 GLY A CA 1
ATOM 834 C C . GLY A 1 102 ? -27.591 1.972 29.365 1.00 67.81 102 GLY A C 1
ATOM 835 O O . GLY A 1 102 ? -28.202 2.636 30.201 1.00 67.81 102 GLY A O 1
ATOM 836 N N . VAL A 1 103 ? -27.677 2.237 28.054 1.00 76.69 103 VAL A N 1
ATOM 837 C CA . VAL A 1 103 ? -28.469 3.344 27.476 1.00 76.69 103 VAL A CA 1
ATOM 838 C C . VAL A 1 103 ? -29.548 2.870 26.504 1.00 76.69 103 VAL A C 1
ATOM 840 O O . VAL A 1 103 ? -30.596 3.515 26.406 1.00 76.69 103 VAL A O 1
ATOM 843 N N . PHE A 1 104 ? -29.339 1.760 25.796 1.00 75.69 104 PHE A N 1
ATOM 844 C CA . PHE A 1 104 ? -30.239 1.305 24.734 1.00 75.69 104 PHE A CA 1
ATOM 845 C C . PHE A 1 104 ? -30.992 0.013 25.060 1.00 75.69 104 PHE A C 1
ATOM 847 O O . PHE A 1 104 ? -32.158 -0.078 24.675 1.00 75.69 104 PHE A O 1
ATOM 854 N N . GLU A 1 105 ? -30.382 -0.938 25.771 1.00 70.88 105 GLU A N 1
ATOM 855 C CA . GLU A 1 105 ? -30.941 -2.283 25.985 1.00 70.88 105 GLU A CA 1
ATOM 856 C C . GLU A 1 105 ? -31.423 -2.460 27.431 1.00 70.88 105 GLU A C 1
ATOM 858 O O . GLU A 1 105 ? -32.629 -2.531 27.675 1.00 70.88 105 GLU A O 1
ATOM 863 N N . ASN A 1 106 ? -30.519 -2.396 28.409 1.00 68.25 106 ASN A N 1
ATOM 864 C CA . ASN A 1 106 ? -30.825 -2.515 29.836 1.00 68.25 106 ASN A CA 1
ATOM 865 C C . ASN A 1 106 ? -31.012 -1.144 30.505 1.00 68.25 106 ASN A C 1
ATOM 867 O O . ASN A 1 106 ? -30.301 -0.766 31.435 1.00 68.25 106 ASN A O 1
ATOM 871 N N . LYS A 1 107 ? -32.006 -0.377 30.041 1.00 65.06 107 LYS A N 1
ATOM 872 C CA . LYS A 1 107 ? -32.192 1.030 30.444 1.00 65.06 107 LYS A CA 1
ATOM 873 C C . LYS A 1 107 ? -32.447 1.262 31.938 1.00 65.06 107 LYS A C 1
ATOM 875 O O . LYS A 1 107 ? -32.268 2.395 32.366 1.00 65.06 107 LYS A O 1
ATOM 880 N N . GLY A 1 108 ? -32.860 0.265 32.726 1.00 66.69 108 GLY A N 1
ATOM 881 C CA . GLY A 1 108 ? -33.256 0.489 34.125 1.00 66.69 108 GLY A CA 1
ATOM 882 C C . GLY A 1 108 ? -34.256 1.653 34.273 1.00 66.69 108 GLY A C 1
ATOM 883 O O . GLY A 1 108 ? -34.977 1.981 33.334 1.00 66.69 108 GLY A O 1
ATOM 884 N N . SER A 1 109 ? -34.325 2.287 35.446 1.00 65.69 109 SER A N 1
ATOM 885 C CA . SER A 1 109 ? -35.124 3.507 35.659 1.00 65.69 109 SER A CA 1
ATOM 886 C C . SER A 1 109 ? -34.665 4.683 34.768 1.00 65.69 109 SER A C 1
ATOM 888 O O . SER A 1 109 ? -33.708 4.575 34.007 1.00 65.69 109 SER A O 1
ATOM 890 N N . ALA A 1 110 ? -35.361 5.827 34.832 1.00 68.00 110 ALA A N 1
ATOM 891 C CA . ALA A 1 110 ? -35.071 7.001 34.001 1.00 68.00 110 ALA A CA 1
ATOM 892 C C . ALA A 1 110 ? -33.567 7.362 33.962 1.00 68.00 110 ALA A C 1
ATOM 894 O O . ALA A 1 110 ? -32.949 7.638 34.991 1.00 68.00 110 ALA A O 1
ATOM 895 N N . GLN A 1 111 ? -32.993 7.389 32.755 1.00 74.69 111 GLN A N 1
ATOM 896 C CA . GLN A 1 111 ? -31.589 7.729 32.530 1.00 74.69 111 GLN A CA 1
ATOM 897 C C . GLN A 1 111 ? -31.320 9.193 32.878 1.00 74.69 111 GLN A C 1
ATOM 899 O O . GLN A 1 111 ? -32.004 10.099 32.398 1.00 74.69 111 GLN A O 1
ATOM 904 N N . SER A 1 112 ? -30.300 9.442 33.701 1.00 83.00 112 SER A N 1
ATOM 905 C CA . SER A 1 112 ? -29.901 10.810 34.034 1.00 83.00 112 SER A CA 1
ATOM 906 C C . SER A 1 112 ? -29.165 11.467 32.859 1.00 83.00 112 SER A C 1
ATOM 908 O O . SER A 1 112 ? -28.440 10.805 32.115 1.00 83.00 112 SER A O 1
ATOM 910 N N . SER A 1 113 ? -29.276 12.793 32.728 1.00 84.94 113 SER A N 1
ATOM 911 C CA . SER A 1 113 ? -28.497 13.570 31.744 1.00 84.94 113 SER A CA 1
ATOM 912 C C . SER A 1 113 ? -26.983 13.311 31.864 1.00 84.94 113 SER A C 1
ATOM 914 O O . SER A 1 113 ? -26.268 13.228 30.863 1.00 84.94 113 SER A O 1
ATOM 916 N N . ARG A 1 114 ? -26.495 13.076 33.093 1.00 84.12 114 ARG A N 1
ATOM 917 C CA . ARG A 1 114 ? -25.101 12.702 33.356 1.00 84.12 114 ARG A CA 1
ATOM 918 C C . ARG A 1 114 ? -24.743 11.355 32.723 1.00 84.12 114 ARG A C 1
ATOM 920 O O . ARG A 1 114 ? -23.711 11.285 32.065 1.00 84.12 114 ARG A O 1
ATOM 927 N N . ASN A 1 115 ? -25.576 10.324 32.881 1.00 82.12 115 ASN A N 1
ATOM 928 C CA . ASN A 1 115 ? -25.323 9.000 32.293 1.00 82.12 115 ASN A CA 1
ATOM 929 C C . ASN A 1 115 ? -25.254 9.084 30.767 1.00 82.12 115 ASN A C 1
ATOM 931 O O . ASN A 1 115 ? -24.297 8.602 30.172 1.00 82.12 115 ASN A O 1
ATOM 935 N N . LEU A 1 116 ? -26.211 9.781 30.147 1.00 87.38 116 LEU A N 1
ATOM 936 C CA . LEU A 1 116 ? -26.235 9.973 28.695 1.00 87.38 116 LEU A CA 1
ATOM 937 C C . LEU A 1 116 ? -24.987 10.712 28.194 1.00 87.38 116 LEU A C 1
ATOM 939 O O . LEU A 1 116 ? -24.408 10.327 27.181 1.00 87.38 116 LEU A O 1
ATOM 943 N N . THR A 1 117 ? -24.541 11.737 28.925 1.00 89.62 117 THR A N 1
ATOM 944 C CA . THR A 1 117 ? -23.325 12.495 28.590 1.00 89.62 117 THR A CA 1
ATOM 945 C C . THR A 1 117 ? -22.072 11.625 28.698 1.00 89.62 117 THR A C 1
ATOM 947 O O . THR A 1 117 ? -21.210 11.669 27.823 1.00 89.62 117 THR A O 1
ATOM 950 N N . VAL A 1 118 ? -21.966 10.809 29.751 1.00 88.81 118 VAL A N 1
ATOM 951 C CA . VAL A 1 118 ? -20.836 9.888 29.936 1.00 88.81 118 VAL A CA 1
ATOM 952 C C . VAL A 1 118 ? -20.810 8.844 28.821 1.00 88.81 118 VAL A C 1
ATOM 954 O O . VAL A 1 118 ? -19.770 8.678 28.187 1.00 88.81 118 VAL A O 1
ATOM 957 N N . THR A 1 119 ? -21.942 8.205 28.515 1.00 89.81 119 THR A N 1
ATOM 958 C CA . THR A 1 119 ? -22.032 7.237 27.413 1.00 89.81 119 THR A CA 1
ATOM 959 C C . THR A 1 119 ? -21.691 7.872 26.071 1.00 89.81 119 THR A C 1
ATOM 961 O O . THR A 1 119 ? -20.931 7.288 25.304 1.00 89.81 119 THR A O 1
ATOM 964 N N . PHE A 1 120 ? -22.183 9.082 25.790 1.00 91.31 120 PHE A N 1
ATOM 965 C CA . PHE A 1 120 ? -21.821 9.813 24.575 1.00 91.31 120 PHE A CA 1
ATOM 966 C C . PHE A 1 120 ? -20.305 10.014 24.461 1.00 91.31 120 PHE A C 1
ATOM 968 O O . PHE A 1 120 ? -19.726 9.727 23.415 1.00 91.31 120 PHE A O 1
ATOM 975 N N . ASN A 1 121 ? -19.649 10.452 25.539 1.00 93.94 121 ASN A N 1
ATOM 976 C CA . ASN A 1 121 ? -18.202 10.658 25.545 1.00 93.94 121 ASN A CA 1
ATOM 977 C C . ASN A 1 121 ? -17.434 9.348 25.319 1.00 93.94 121 ASN A C 1
ATOM 979 O O . ASN A 1 121 ? -16.471 9.343 24.553 1.00 93.94 121 ASN A O 1
ATOM 983 N N . ILE A 1 122 ? -17.879 8.244 25.932 1.00 92.88 122 ILE A N 1
ATOM 984 C CA . ILE A 1 122 ? -17.291 6.912 25.728 1.00 92.88 122 ILE A CA 1
ATOM 985 C C . ILE A 1 122 ? -17.431 6.490 24.263 1.00 92.88 122 ILE A C 1
ATOM 987 O O . ILE A 1 122 ? -16.435 6.176 23.619 1.00 92.88 122 ILE A O 1
ATOM 991 N N . LEU A 1 123 ? -18.644 6.533 23.706 1.00 93.94 123 LEU A N 1
ATOM 992 C CA . LEU A 1 123 ? -18.894 6.135 22.318 1.00 93.94 123 LEU A CA 1
ATOM 993 C C . LEU A 1 123 ? -18.126 7.012 21.320 1.00 93.94 123 LEU A C 1
ATOM 995 O O . LEU A 1 123 ? -17.629 6.512 20.311 1.00 93.94 123 LEU A O 1
ATOM 999 N N . ASN A 1 124 ? -17.985 8.307 21.604 1.00 95.81 124 ASN A N 1
ATOM 1000 C CA . ASN A 1 124 ? -17.189 9.205 20.776 1.00 95.81 124 ASN A CA 1
ATOM 1001 C C . ASN A 1 124 ? -15.693 8.852 20.826 1.00 95.81 124 ASN A C 1
ATOM 1003 O O . ASN A 1 124 ? -15.047 8.820 19.781 1.00 95.81 124 ASN A O 1
ATOM 1007 N N . ALA A 1 125 ? -15.154 8.532 22.008 1.00 96.06 125 ALA A N 1
ATOM 1008 C CA . ALA A 1 125 ? -13.777 8.062 22.145 1.00 96.06 125 ALA A CA 1
ATOM 1009 C C . ALA A 1 125 ? -13.551 6.755 21.367 1.00 96.06 125 ALA A C 1
ATOM 1011 O O . ALA A 1 125 ? -12.652 6.693 20.532 1.00 96.06 125 ALA A O 1
ATOM 1012 N N . LEU A 1 126 ? -14.434 5.762 21.531 1.00 96.19 126 LEU A N 1
ATOM 1013 C CA . LEU A 1 126 ? -14.374 4.506 20.773 1.00 96.19 126 LEU A CA 1
ATOM 1014 C C . LEU A 1 126 ? -14.436 4.751 19.258 1.00 96.19 126 LEU A C 1
ATOM 1016 O O . LEU A 1 126 ? -13.681 4.149 18.497 1.00 96.19 126 LEU A O 1
ATOM 1020 N N . SER A 1 127 ? -15.279 5.681 18.797 1.00 97.00 127 SER A N 1
ATOM 1021 C CA . SER A 1 127 ? -15.336 6.041 17.377 1.00 97.00 127 SER A CA 1
ATOM 1022 C C . SER A 1 127 ? -14.030 6.656 16.867 1.00 97.00 127 SER A C 1
ATOM 1024 O O . SER A 1 127 ? -13.714 6.477 15.688 1.00 97.00 127 SER A O 1
ATOM 1026 N N . ILE A 1 128 ? -13.305 7.417 17.689 1.00 97.81 128 ILE A N 1
ATOM 1027 C CA . ILE A 1 128 ? -12.008 7.992 17.311 1.00 97.81 128 ILE A CA 1
ATOM 1028 C C . ILE A 1 128 ? -10.971 6.876 17.155 1.00 97.81 128 ILE A C 1
ATOM 1030 O O . ILE A 1 128 ? -10.268 6.861 16.140 1.00 97.81 128 ILE A O 1
ATOM 1034 N N . GLU A 1 129 ? -10.942 5.923 18.089 1.00 96.69 129 GLU A N 1
ATOM 1035 C CA . GLU A 1 129 ? -10.034 4.769 18.061 1.00 96.69 129 GLU A CA 1
ATOM 1036 C C . GLU A 1 129 ? -10.284 3.877 16.840 1.00 96.69 129 GLU A C 1
ATOM 1038 O O . GLU A 1 129 ? -9.375 3.653 16.041 1.00 96.69 129 GLU A O 1
ATOM 1043 N N . VAL A 1 130 ? -11.539 3.484 16.584 1.00 97.06 130 VAL A N 1
ATOM 1044 C CA . VAL A 1 130 ? -11.905 2.688 15.394 1.00 97.06 130 VAL A CA 1
ATOM 1045 C C . VAL A 1 130 ? -11.492 3.397 14.100 1.00 97.06 130 VAL A C 1
ATOM 1047 O O . VAL A 1 130 ? -10.986 2.774 13.165 1.00 97.06 130 VAL A O 1
ATOM 1050 N N . ARG A 1 131 ? -11.668 4.723 14.024 1.00 97.31 131 ARG A N 1
ATOM 1051 C CA . ARG A 1 131 ? -11.214 5.503 12.861 1.00 97.31 131 ARG A CA 1
ATOM 1052 C C . ARG A 1 131 ? -9.697 5.534 12.743 1.00 97.31 131 ARG A C 1
ATOM 1054 O O . ARG A 1 131 ? -9.205 5.706 11.632 1.00 97.31 131 ARG A O 1
ATOM 1061 N N . SER A 1 132 ? -8.959 5.488 13.848 1.00 95.81 132 SER A N 1
ATOM 1062 C CA . SER A 1 132 ? -7.496 5.408 13.826 1.00 95.81 132 SER A CA 1
ATOM 1063 C C . SER A 1 132 ? -7.048 4.058 13.273 1.00 95.81 132 SER A C 1
ATOM 1065 O O . SER A 1 132 ? -6.333 4.023 12.275 1.00 95.81 132 SER A O 1
ATOM 1067 N N . LEU A 1 133 ? -7.599 2.971 13.815 1.00 95.31 133 LEU A N 1
ATOM 1068 C CA . LEU A 1 133 ? -7.332 1.605 13.369 1.00 95.31 133 LEU A CA 1
ATOM 1069 C C . LEU A 1 133 ? -7.621 1.424 11.873 1.00 95.31 133 LEU A C 1
ATOM 1071 O O . LEU A 1 133 ? -6.782 0.943 11.112 1.00 95.31 133 LEU A O 1
ATOM 1075 N N . LYS A 1 134 ? -8.781 1.913 11.415 1.00 95.94 134 LYS A N 1
ATOM 1076 C CA . LYS A 1 134 ? -9.139 1.903 9.993 1.00 95.94 134 LYS A CA 1
ATOM 1077 C C . LYS A 1 134 ? -8.140 2.684 9.135 1.00 95.94 134 LYS A C 1
ATOM 1079 O O . LYS A 1 134 ? -7.753 2.204 8.075 1.00 95.94 134 LYS A O 1
ATOM 1084 N N . ARG A 1 135 ? -7.714 3.873 9.575 1.00 96.38 135 ARG A N 1
ATOM 1085 C CA . ARG A 1 135 ? -6.724 4.679 8.841 1.00 96.38 135 ARG A CA 1
ATOM 1086 C C . ARG A 1 135 ? -5.398 3.938 8.689 1.00 96.38 135 ARG A C 1
ATOM 1088 O O . ARG A 1 135 ? -4.745 4.082 7.661 1.00 96.38 135 ARG A O 1
ATOM 1095 N N . ASP A 1 136 ? -4.998 3.147 9.675 1.00 93.81 136 ASP A N 1
ATOM 1096 C CA . ASP A 1 136 ? -3.769 2.355 9.602 1.00 93.81 136 ASP A CA 1
ATOM 1097 C C . ASP A 1 136 ? -3.880 1.219 8.586 1.00 93.81 136 ASP A C 1
ATOM 1099 O O . ASP A 1 136 ? -2.973 1.044 7.767 1.00 93.81 136 ASP A O 1
ATOM 1103 N N . MET A 1 137 ? -5.018 0.521 8.575 1.00 95.31 137 MET A N 1
ATOM 1104 C CA . MET A 1 137 ? -5.331 -0.505 7.576 1.00 95.31 137 MET A CA 1
ATOM 1105 C C . MET A 1 137 ? -5.388 0.076 6.159 1.00 95.31 137 MET A C 1
ATOM 1107 O O . MET A 1 137 ? -4.746 -0.453 5.253 1.00 95.31 137 MET A O 1
ATOM 1111 N N . ASP A 1 138 ? -6.104 1.188 5.976 1.00 96.50 138 ASP A N 1
ATOM 1112 C CA . ASP A 1 138 ? -6.252 1.853 4.679 1.00 96.50 138 ASP A CA 1
ATOM 1113 C C . ASP A 1 138 ? -4.876 2.302 4.151 1.00 96.50 138 ASP A C 1
ATOM 1115 O O . ASP A 1 138 ? -4.521 2.006 3.014 1.00 96.50 138 ASP A O 1
ATOM 1119 N N . ARG A 1 139 ? -4.022 2.897 5.001 1.00 95.62 139 ARG A N 1
ATOM 1120 C CA . ARG A 1 139 ? -2.648 3.276 4.615 1.00 95.62 139 ARG A CA 1
ATOM 1121 C C . ARG A 1 139 ? -1.801 2.086 4.176 1.00 95.62 139 ARG A C 1
ATOM 1123 O O . ARG A 1 139 ? -0.974 2.228 3.271 1.00 95.62 139 ARG A O 1
ATOM 1130 N N . TYR A 1 140 ? -1.947 0.939 4.836 1.00 96.00 140 TYR A N 1
ATOM 1131 C CA . TYR A 1 140 ? -1.240 -0.277 4.446 1.00 96.00 140 TYR A CA 1
ATOM 1132 C C . TYR A 1 140 ? -1.736 -0.797 3.089 1.00 96.00 140 TYR A C 1
ATOM 1134 O O . TYR A 1 140 ? -0.921 -1.098 2.214 1.00 96.00 140 TYR A O 1
ATOM 1142 N N . GLN A 1 141 ? -3.055 -0.836 2.894 1.00 96.06 141 GLN A N 1
ATOM 1143 C CA . GLN A 1 141 ? -3.686 -1.264 1.646 1.00 96.06 141 GLN A CA 1
ATOM 1144 C C . GLN A 1 141 ? -3.315 -0.354 0.468 1.00 96.06 141 GLN A C 1
ATOM 1146 O O . GLN A 1 141 ? -2.970 -0.848 -0.607 1.00 96.06 141 GLN A O 1
ATOM 1151 N N . ASP A 1 142 ? -3.329 0.962 0.670 1.00 97.69 142 ASP A N 1
ATOM 1152 C CA . ASP A 1 142 ? -2.956 1.945 -0.348 1.00 97.69 142 ASP A CA 1
ATOM 1153 C C . ASP A 1 142 ? -1.500 1.753 -0.780 1.00 97.69 142 ASP A C 1
ATOM 1155 O O . ASP A 1 142 ? -1.194 1.706 -1.971 1.00 97.69 142 ASP A O 1
ATOM 1159 N N . ARG A 1 143 ? -0.585 1.567 0.182 1.00 97.00 143 ARG A N 1
ATOM 1160 C CA . ARG A 1 143 ? 0.828 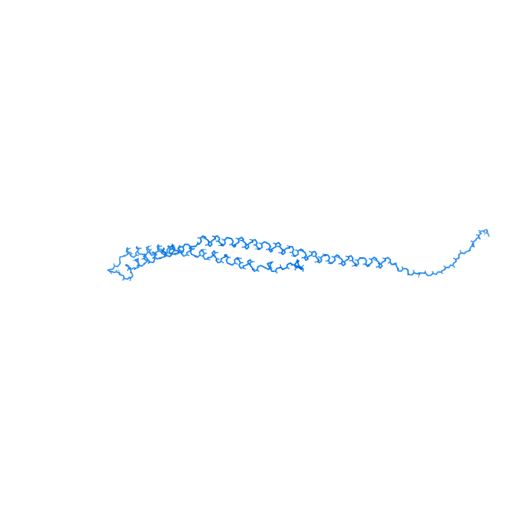1.266 -0.104 1.00 97.00 143 ARG A CA 1
ATOM 1161 C C . ARG A 1 143 ? 0.981 0.000 -0.941 1.00 97.00 143 ARG A C 1
ATOM 1163 O O . ARG A 1 143 ? 1.758 0.004 -1.891 1.00 97.00 143 ARG A O 1
ATOM 1170 N N . LEU A 1 144 ? 0.266 -1.067 -0.587 1.00 96.19 144 LEU A N 1
ATOM 1171 C CA . LEU A 1 144 ? 0.324 -2.334 -1.311 1.00 96.19 144 LEU A CA 1
ATOM 1172 C C . LEU A 1 144 ? -0.201 -2.190 -2.744 1.00 96.19 144 LEU A C 1
ATOM 1174 O O . LEU A 1 144 ? 0.433 -2.662 -3.685 1.00 96.19 144 LEU A O 1
ATOM 1178 N N . THR A 1 145 ? -1.319 -1.486 -2.900 1.00 97.38 145 THR A N 1
ATOM 1179 C CA . THR A 1 145 ? -1.943 -1.216 -4.200 1.00 97.38 145 THR A CA 1
ATOM 1180 C C . THR A 1 145 ? -1.016 -0.390 -5.089 1.00 97.38 145 THR A C 1
ATOM 1182 O O . THR A 1 145 ? -0.832 -0.720 -6.255 1.00 97.38 145 THR A O 1
ATOM 1185 N N . ASN A 1 146 ? -0.356 0.629 -4.535 1.00 98.06 146 ASN A N 1
ATOM 1186 C CA . ASN A 1 146 ? 0.609 1.434 -5.284 1.00 98.06 146 ASN A CA 1
ATOM 1187 C C . ASN A 1 146 ? 1.803 0.600 -5.764 1.00 98.06 146 ASN A C 1
ATOM 1189 O O . ASN A 1 146 ? 2.169 0.703 -6.928 1.00 98.06 146 ASN A O 1
ATOM 1193 N N . TYR A 1 147 ? 2.358 -0.291 -4.928 1.00 97.44 147 TYR A N 1
ATOM 1194 C CA . TYR A 1 147 ? 3.420 -1.201 -5.379 1.00 97.44 147 TYR A CA 1
ATOM 1195 C C . TYR A 1 147 ? 2.986 -2.067 -6.562 1.00 97.44 147 TYR A C 1
ATOM 1197 O O . TYR A 1 147 ? 3.778 -2.286 -7.476 1.00 97.44 147 TYR A O 1
ATOM 1205 N N . GLN A 1 148 ? 1.749 -2.564 -6.541 1.00 96.19 148 GLN A N 1
ATOM 1206 C CA . GLN A 1 148 ? 1.198 -3.344 -7.643 1.00 96.19 148 GLN A CA 1
ATOM 1207 C C . GLN A 1 148 ? 1.067 -2.497 -8.914 1.00 96.19 148 GLN A C 1
ATOM 1209 O O . GLN A 1 148 ? 1.582 -2.890 -9.954 1.00 96.19 148 GLN A O 1
ATOM 1214 N N . LEU A 1 149 ? 0.441 -1.320 -8.821 1.00 97.69 149 LEU A N 1
ATOM 1215 C CA . LEU A 1 149 ? 0.247 -0.419 -9.961 1.00 97.69 149 LEU A CA 1
ATOM 1216 C C . LEU A 1 149 ? 1.575 0.028 -10.581 1.00 97.69 149 LEU A C 1
ATOM 1218 O O . LEU A 1 149 ? 1.712 0.040 -11.804 1.00 97.69 149 LEU A O 1
ATOM 1222 N N . ASP A 1 150 ? 2.560 0.365 -9.751 1.00 97.44 150 ASP A N 1
ATOM 1223 C CA . ASP A 1 150 ? 3.882 0.787 -10.205 1.00 97.44 150 ASP A CA 1
ATOM 1224 C C . ASP A 1 150 ? 4.630 -0.371 -10.890 1.00 97.44 150 ASP A C 1
ATOM 1226 O O . ASP A 1 150 ? 5.247 -0.175 -11.941 1.00 97.44 150 ASP A O 1
ATOM 1230 N N . LEU A 1 151 ? 4.543 -1.594 -10.344 1.00 95.19 151 LEU A N 1
ATOM 1231 C CA . LEU A 1 151 ? 5.127 -2.786 -10.968 1.00 95.19 151 LEU A CA 1
ATOM 1232 C C . LEU A 1 151 ? 4.450 -3.107 -12.301 1.00 95.19 151 LEU A C 1
ATOM 1234 O O . LEU A 1 151 ? 5.150 -3.375 -13.278 1.00 95.19 151 LEU A O 1
ATOM 1238 N N . ASP A 1 152 ? 3.122 -3.058 -12.363 1.00 94.62 152 ASP A N 1
ATOM 1239 C CA . ASP A 1 152 ? 2.360 -3.313 -13.587 1.00 94.62 152 ASP A CA 1
ATOM 1240 C C . ASP A 1 152 ? 2.681 -2.262 -14.658 1.00 94.62 152 ASP A C 1
ATOM 1242 O O . ASP A 1 152 ? 2.863 -2.596 -15.828 1.00 94.62 152 ASP A O 1
ATOM 1246 N N . SER A 1 153 ? 2.817 -0.995 -14.265 1.00 94.50 153 SER A N 1
ATOM 1247 C CA . SER A 1 153 ? 3.213 0.096 -15.158 1.00 94.50 153 SER A CA 1
ATOM 1248 C C . SER A 1 153 ? 4.599 -0.143 -15.764 1.00 94.50 153 SER A C 1
ATOM 1250 O O . SER A 1 153 ? 4.753 -0.133 -16.986 1.00 94.50 153 SER A O 1
ATOM 1252 N N . LEU A 1 154 ? 5.602 -0.438 -14.928 1.00 94.81 154 LEU A N 1
ATOM 1253 C CA . LEU A 1 154 ? 6.962 -0.722 -15.394 1.00 94.81 154 LEU A CA 1
ATOM 1254 C C . LEU A 1 154 ? 7.036 -1.998 -16.242 1.00 94.81 154 LEU A C 1
ATOM 1256 O O . LEU A 1 154 ? 7.740 -2.019 -17.248 1.00 94.81 154 LEU A O 1
ATOM 1260 N N . SER A 1 155 ? 6.295 -3.045 -15.872 1.00 90.56 155 SER A N 1
ATOM 1261 C CA . SER A 1 155 ? 6.271 -4.317 -16.613 1.00 90.56 155 SER A CA 1
ATOM 1262 C C . SER A 1 155 ? 5.640 -4.178 -18.001 1.00 90.56 155 SER A C 1
ATOM 1264 O O . SER A 1 155 ? 5.912 -4.990 -18.882 1.00 90.56 155 SER A O 1
ATOM 1266 N N . ASN A 1 156 ? 4.826 -3.142 -18.210 1.00 92.69 156 ASN A N 1
ATOM 1267 C CA . ASN A 1 156 ? 4.218 -2.816 -19.494 1.00 92.69 156 ASN A CA 1
A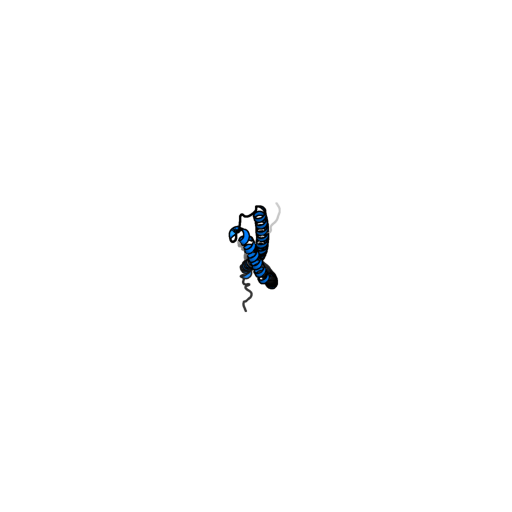TOM 1268 C C . ASN A 1 156 ? 5.014 -1.762 -20.293 1.00 92.69 156 ASN A C 1
ATOM 1270 O O . ASN A 1 156 ? 4.538 -1.318 -21.341 1.00 92.69 156 ASN A O 1
ATOM 1274 N N . ASP A 1 157 ? 6.212 -1.347 -19.847 1.00 92.31 157 ASP A N 1
ATOM 1275 C CA . ASP A 1 157 ? 7.031 -0.390 -20.601 1.00 92.31 157 ASP A CA 1
ATOM 1276 C C . ASP A 1 157 ? 7.468 -1.004 -21.953 1.00 92.31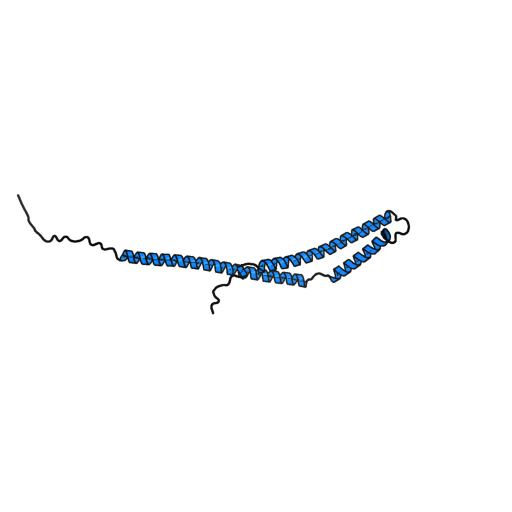 157 ASP A C 1
ATOM 1278 O O . ASP A 1 157 ? 8.087 -2.075 -21.981 1.00 92.31 157 ASP A O 1
ATOM 1282 N N . PRO A 1 158 ? 7.203 -0.335 -23.095 1.00 88.38 158 PRO A N 1
ATOM 1283 C CA . PRO A 1 158 ? 7.538 -0.851 -24.422 1.00 88.38 158 PRO A CA 1
ATOM 1284 C C . PRO A 1 158 ? 9.018 -1.198 -24.620 1.00 88.38 158 PRO A C 1
ATOM 1286 O O . PRO A 1 158 ? 9.337 -2.061 -25.438 1.00 88.38 158 PRO A O 1
ATOM 1289 N N . ALA A 1 159 ? 9.934 -0.552 -23.888 1.00 87.38 159 ALA A N 1
ATOM 1290 C CA . ALA A 1 159 ? 11.366 -0.821 -23.987 1.00 87.38 159 ALA A CA 1
ATOM 1291 C C . ALA A 1 159 ? 11.732 -2.255 -23.574 1.00 87.38 159 ALA A C 1
ATOM 1293 O O . ALA A 1 159 ? 12.743 -2.786 -24.035 1.00 87.38 159 ALA A O 1
ATOM 1294 N N . LEU A 1 160 ? 10.905 -2.913 -22.756 1.00 87.12 160 LEU A N 1
ATOM 1295 C CA . LEU A 1 160 ? 11.096 -4.316 -22.384 1.00 87.12 160 LEU A CA 1
ATOM 1296 C C . LEU A 1 160 ? 10.864 -5.280 -23.555 1.00 87.12 160 LEU A C 1
ATOM 1298 O O . LEU A 1 160 ? 11.409 -6.379 -23.552 1.00 87.12 160 LEU A O 1
ATOM 1302 N N . PHE A 1 161 ? 10.110 -4.864 -24.573 1.00 86.69 161 PHE A N 1
ATOM 1303 C CA . PHE A 1 161 ? 9.757 -5.697 -25.726 1.00 86.69 161 PHE A CA 1
ATOM 1304 C C . PHE A 1 161 ? 10.601 -5.396 -26.971 1.00 86.69 161 PHE A C 1
ATOM 1306 O O . PHE A 1 161 ? 10.375 -5.978 -28.033 1.00 86.69 161 PHE A O 1
ATOM 1313 N N . VAL A 1 162 ? 11.584 -4.496 -26.864 1.00 81.56 162 VAL A N 1
ATOM 1314 C CA . VAL A 1 162 ? 12.543 -4.251 -27.944 1.00 81.56 162 VAL A CA 1
ATOM 1315 C C . VAL A 1 162 ? 13.532 -5.415 -27.990 1.00 81.56 162 VAL A C 1
ATOM 1317 O O . VAL A 1 162 ? 14.398 -5.549 -27.129 1.00 81.56 162 VAL A O 1
ATOM 1320 N N . ILE A 1 163 ? 13.387 -6.268 -29.005 1.00 73.06 163 ILE A N 1
ATOM 1321 C CA . ILE A 1 163 ? 14.319 -7.362 -29.293 1.00 73.06 163 ILE A CA 1
ATOM 1322 C C . ILE A 1 163 ? 15.468 -6.794 -30.130 1.00 73.06 163 ILE A C 1
ATOM 1324 O O . ILE A 1 163 ? 15.260 -6.353 -31.264 1.00 73.06 163 ILE A O 1
ATOM 1328 N N . PHE A 1 164 ? 16.682 -6.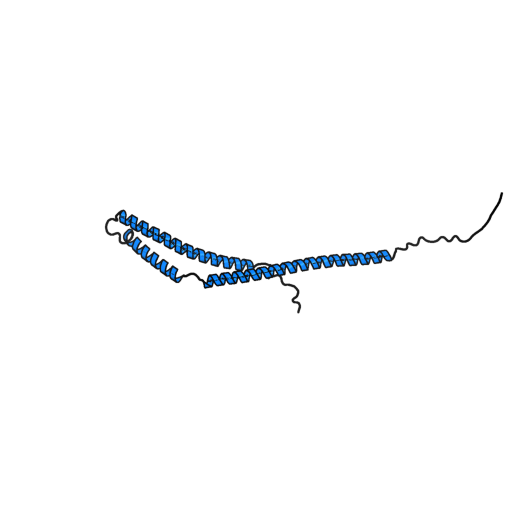801 -29.579 1.00 68.62 164 PHE A N 1
ATOM 1329 C CA . PHE A 1 164 ? 17.887 -6.442 -30.324 1.00 68.62 164 PHE A CA 1
ATOM 1330 C C . PHE A 1 164 ? 18.212 -7.537 -31.337 1.00 68.62 164 PHE A C 1
ATOM 1332 O O . PHE A 1 164 ? 18.108 -8.724 -31.041 1.00 68.62 164 PHE A O 1
ATOM 1339 N N . LYS A 1 165 ? 18.575 -7.142 -32.557 1.00 56.19 165 LYS A N 1
ATOM 1340 C CA . LYS A 1 165 ? 18.724 -8.067 -33.686 1.00 56.19 165 LYS A CA 1
ATOM 1341 C C . LYS A 1 165 ? 20.018 -8.899 -33.652 1.00 56.19 165 LYS A C 1
ATOM 1343 O O . LYS A 1 165 ? 20.232 -9.701 -34.550 1.00 56.19 165 LYS A O 1
ATOM 1348 N N . ASP A 1 166 ? 20.830 -8.771 -32.607 1.00 47.69 166 ASP A N 1
ATOM 1349 C CA . ASP A 1 166 ? 22.146 -9.419 -32.520 1.00 47.69 166 ASP A CA 1
ATOM 1350 C C . ASP A 1 166 ? 22.106 -10.811 -31.855 1.00 47.69 166 ASP A C 1
ATOM 1352 O O . ASP A 1 166 ? 23.119 -11.311 -31.374 1.00 47.69 166 ASP A O 1
ATOM 1356 N N . TYR A 1 167 ? 20.943 -11.470 -31.864 1.00 46.69 167 TYR A N 1
ATOM 1357 C CA . TYR A 1 167 ? 20.794 -12.888 -31.513 1.00 46.69 167 TYR A CA 1
ATOM 1358 C C . TYR A 1 167 ? 20.534 -13.745 -32.765 1.00 46.69 167 TYR A C 1
ATOM 1360 O O . TYR A 1 167 ? 19.612 -14.556 -32.789 1.00 46.69 167 TYR A O 1
ATOM 1368 N N . GLU A 1 168 ? 21.315 -13.556 -33.828 1.00 36.81 168 GLU A N 1
ATOM 1369 C CA . GLU A 1 168 ? 21.493 -14.591 -34.853 1.00 36.81 168 GLU A CA 1
ATOM 1370 C C . GLU A 1 168 ? 22.754 -15.386 -34.470 1.00 36.81 168 GLU A C 1
ATOM 1372 O O . GLU A 1 168 ? 23.878 -14.936 -34.694 1.00 36.81 168 GLU A O 1
ATOM 1377 N N . LEU A 1 169 ? 22.537 -16.516 -33.781 1.00 38.09 169 LEU A N 1
ATOM 1378 C CA . LEU A 1 169 ? 23.518 -17.594 -33.583 1.00 38.09 169 LEU A CA 1
ATOM 1379 C C . LEU A 1 169 ? 23.745 -18.360 -34.891 1.00 38.09 169 LEU A C 1
ATOM 1381 O O . LEU A 1 169 ? 22.741 -18.595 -35.604 1.00 38.09 169 LEU A O 1
#